Protein AF-A0A950DA41-F1 (afdb_monomer_lite)

Structure (mmCIF, N/CA/C/O backbone):
data_AF-A0A950DA41-F1
#
_entry.id   AF-A0A950DA41-F1
#
loop_
_atom_site.group_PDB
_atom_site.id
_atom_site.type_symbol
_atom_site.label_atom_id
_atom_site.label_alt_id
_atom_site.label_comp_id
_atom_site.label_asym_id
_atom_site.label_entity_id
_atom_site.label_seq_id
_atom_site.pdbx_PDB_ins_code
_atom_site.Cartn_x
_atom_site.Cartn_y
_atom_site.Cartn_z
_atom_site.occupancy
_atom_site.B_iso_or_equiv
_atom_site.auth_seq_id
_atom_site.auth_comp_id
_atom_site.auth_asym_id
_atom_site.auth_atom_id
_atom_site.pdbx_PDB_model_num
ATOM 1 N N . MET A 1 1 ? -3.812 -14.797 -6.353 1.00 46.00 1 MET A N 1
ATOM 2 C CA . MET A 1 1 ? -2.467 -14.271 -6.696 1.00 46.00 1 MET A CA 1
ATOM 3 C C . MET A 1 1 ? -2.126 -13.085 -5.790 1.00 46.00 1 MET A C 1
ATOM 5 O O . MET A 1 1 ? -2.518 -11.968 -6.097 1.00 46.00 1 MET A O 1
ATOM 9 N N . ALA A 1 2 ? -1.425 -13.289 -4.671 1.00 54.22 2 ALA A N 1
ATOM 10 C CA . ALA A 1 2 ? -0.950 -12.179 -3.836 1.00 54.22 2 ALA A CA 1
ATOM 11 C C . ALA A 1 2 ? 0.430 -11.723 -4.337 1.00 54.22 2 ALA A C 1
ATOM 13 O O . ALA A 1 2 ? 1.455 -12.259 -3.929 1.00 54.22 2 ALA A O 1
ATOM 14 N N . ARG A 1 3 ? 0.466 -10.762 -5.270 1.00 66.00 3 ARG A N 1
ATOM 15 C CA . ARG A 1 3 ? 1.716 -10.354 -5.943 1.00 66.00 3 ARG A CA 1
ATOM 16 C C . ARG A 1 3 ? 2.746 -9.688 -5.016 1.00 66.00 3 ARG A C 1
ATOM 18 O O . ARG A 1 3 ? 3.923 -9.683 -5.346 1.00 66.00 3 ARG A O 1
ATOM 25 N N . ALA A 1 4 ? 2.315 -9.185 -3.859 1.00 73.38 4 ALA A N 1
ATOM 26 C CA . ALA A 1 4 ? 3.122 -8.360 -2.959 1.00 73.38 4 ALA A CA 1
ATOM 27 C C . ALA A 1 4 ? 3.525 -9.018 -1.624 1.00 73.38 4 ALA A C 1
ATOM 29 O O . ALA A 1 4 ? 4.076 -8.340 -0.761 1.00 73.38 4 ALA A O 1
ATOM 30 N N . ASN A 1 5 ? 3.206 -10.300 -1.397 1.00 71.12 5 ASN A N 1
ATOM 31 C CA . ASN A 1 5 ? 3.561 -11.052 -0.178 1.00 71.12 5 ASN A CA 1
ATOM 32 C C . ASN A 1 5 ? 3.277 -10.323 1.166 1.00 71.12 5 ASN A C 1
ATOM 34 O O . ASN A 1 5 ? 4.050 -10.436 2.116 1.00 71.12 5 ASN A O 1
ATOM 38 N N . GLY A 1 6 ? 2.217 -9.503 1.232 1.00 73.62 6 GLY A N 1
ATOM 39 C CA . GLY A 1 6 ? 1.874 -8.712 2.426 1.00 73.62 6 GLY A CA 1
ATOM 40 C C . GLY A 1 6 ? 2.828 -7.544 2.737 1.00 73.62 6 GLY A C 1
ATOM 41 O O . GLY A 1 6 ? 2.832 -7.023 3.860 1.00 73.62 6 GLY A O 1
ATOM 42 N N . LYS A 1 7 ? 3.659 -7.129 1.772 1.00 81.12 7 LYS A N 1
ATOM 43 C CA . LYS A 1 7 ? 4.536 -5.954 1.865 1.00 81.12 7 LYS A CA 1
ATOM 44 C C . LYS A 1 7 ? 3.920 -4.771 1.126 1.00 81.12 7 LYS A C 1
ATOM 46 O O . LYS A 1 7 ? 3.596 -4.854 -0.053 1.00 81.12 7 LYS A O 1
ATOM 51 N N . ILE A 1 8 ? 3.781 -3.653 1.831 1.00 80.56 8 ILE A N 1
ATOM 52 C CA . ILE A 1 8 ? 3.236 -2.400 1.289 1.00 80.56 8 ILE A CA 1
ATOM 53 C C . ILE A 1 8 ? 4.334 -1.617 0.556 1.00 80.56 8 ILE A C 1
ATOM 55 O O . ILE A 1 8 ? 4.091 -1.085 -0.523 1.00 80.56 8 ILE A O 1
ATOM 59 N N . SER A 1 9 ? 5.544 -1.586 1.119 1.00 82.69 9 SER A N 1
ATOM 60 C CA . SER A 1 9 ? 6.701 -0.821 0.646 1.00 82.69 9 SER A CA 1
ATOM 61 C C . SER A 1 9 ? 7.912 -1.710 0.339 1.00 82.69 9 SER A C 1
ATOM 63 O O . SER A 1 9 ? 8.020 -2.829 0.845 1.00 82.69 9 SER A O 1
ATOM 65 N N . GLY A 1 10 ? 8.835 -1.175 -0.468 1.00 78.69 10 GLY A N 1
ATOM 66 C CA . GLY A 1 10 ? 10.093 -1.820 -0.851 1.00 78.69 10 GLY A CA 1
ATOM 67 C C . GLY A 1 10 ? 10.016 -2.619 -2.160 1.00 78.69 10 GLY A C 1
ATOM 68 O O . GLY A 1 10 ? 8.939 -2.697 -2.757 1.00 78.69 10 GLY A O 1
ATOM 69 N N . PRO A 1 11 ? 11.143 -3.228 -2.577 1.00 74.31 11 PRO A N 1
ATOM 70 C CA . PRO A 1 11 ? 11.237 -4.004 -3.810 1.00 74.31 11 PRO A CA 1
ATOM 71 C C . PRO A 1 11 ? 10.182 -5.112 -3.844 1.00 74.31 11 PRO A C 1
ATOM 73 O O . PRO A 1 11 ? 10.087 -5.910 -2.904 1.00 74.31 11 PRO A O 1
ATOM 76 N N . ARG A 1 12 ? 9.393 -5.167 -4.923 1.00 80.75 12 ARG A N 1
ATOM 77 C CA . ARG A 1 12 ? 8.239 -6.072 -5.116 1.00 80.75 12 ARG A CA 1
ATOM 78 C C . ARG A 1 12 ? 7.083 -5.846 -4.128 1.00 80.75 12 ARG A C 1
ATOM 80 O O . ARG A 1 12 ? 6.232 -6.720 -3.957 1.00 80.75 12 ARG A O 1
ATOM 87 N N . GLY A 1 13 ? 7.042 -4.695 -3.461 1.00 86.94 13 GLY A N 1
ATOM 88 C CA . GLY A 1 13 ? 5.933 -4.292 -2.601 1.00 86.94 13 GLY A CA 1
ATOM 89 C C . GLY A 1 13 ? 4.676 -3.958 -3.404 1.00 86.94 13 GLY A C 1
ATOM 90 O O . GLY A 1 13 ? 4.737 -3.630 -4.587 1.00 86.94 13 GLY A O 1
ATOM 91 N N . ALA A 1 14 ? 3.516 -4.003 -2.752 1.00 87.56 14 ALA A N 1
ATOM 92 C CA . ALA A 1 14 ? 2.230 -3.715 -3.383 1.00 87.56 14 ALA A CA 1
ATOM 93 C C . ALA A 1 14 ? 2.202 -2.318 -4.005 1.00 87.56 14 ALA A C 1
ATOM 95 O O . ALA A 1 14 ? 1.650 -2.148 -5.083 1.00 87.56 14 ALA A O 1
ATOM 96 N N . ALA A 1 15 ? 2.825 -1.330 -3.363 1.00 88.81 15 ALA A N 1
ATOM 97 C CA . ALA A 1 15 ? 2.885 0.018 -3.905 1.00 88.81 15 ALA A CA 1
ATOM 98 C C . ALA A 1 15 ? 3.739 0.100 -5.176 1.00 88.81 15 ALA A C 1
ATOM 100 O O . ALA A 1 15 ? 3.327 0.744 -6.131 1.00 88.81 15 ALA A O 1
ATOM 101 N N . GLU A 1 16 ? 4.874 -0.602 -5.218 1.00 87.50 16 GLU A N 1
ATOM 102 C CA . GLU A 1 16 ? 5.754 -0.651 -6.390 1.00 87.50 16 GLU A CA 1
ATOM 103 C C . GLU A 1 16 ? 5.078 -1.371 -7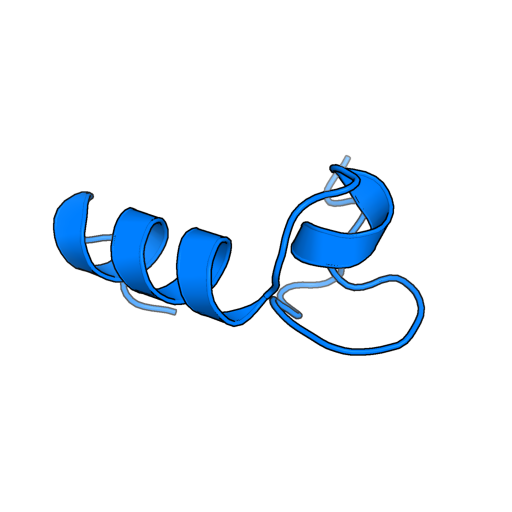.561 1.00 87.50 16 GLU A C 1
ATOM 105 O O . GLU A 1 16 ? 5.043 -0.856 -8.674 1.00 87.50 16 GLU A O 1
ATOM 110 N N . LEU A 1 17 ? 4.447 -2.515 -7.289 1.00 86.00 17 LEU A N 1
ATOM 111 C CA . LEU A 1 17 ? 3.697 -3.287 -8.283 1.00 86.00 17 LEU A CA 1
ATOM 112 C C . LEU A 1 17 ? 2.488 -2.528 -8.842 1.00 86.00 17 LEU A C 1
ATOM 114 O O . LEU A 1 17 ? 2.061 -2.799 -9.961 1.00 86.00 17 LEU A O 1
ATOM 118 N N . LEU A 1 18 ? 1.933 -1.607 -8.054 1.00 85.25 18 LEU A N 1
ATOM 119 C CA . LEU A 1 18 ? 0.834 -0.725 -8.442 1.00 85.25 18 LEU A CA 1
ATOM 120 C C . LEU A 1 18 ? 1.324 0.640 -8.957 1.00 85.25 18 LEU A C 1
ATOM 122 O O . LEU A 1 18 ? 0.494 1.487 -9.277 1.00 85.25 18 LEU A O 1
ATOM 126 N N . GLY A 1 19 ? 2.640 0.879 -9.018 1.00 86.25 19 GLY A N 1
ATOM 127 C CA . GLY A 1 19 ? 3.220 2.139 -9.493 1.00 86.25 19 GLY A CA 1
ATOM 128 C C . GLY A 1 19 ? 2.854 3.365 -8.649 1.00 86.25 19 GLY A C 1
ATOM 129 O O . GLY A 1 19 ? 2.824 4.481 -9.163 1.00 86.25 19 GLY A O 1
ATOM 130 N N . MET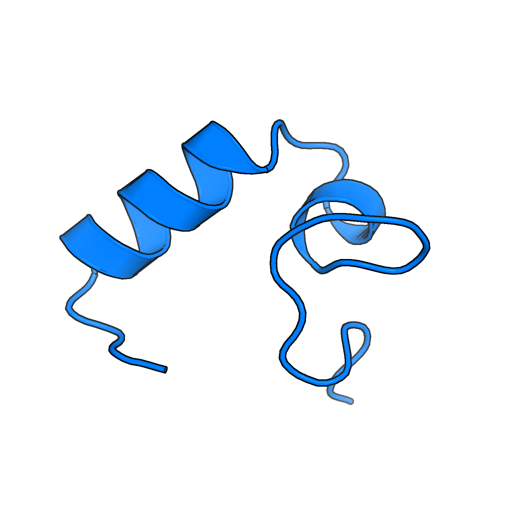 A 1 20 ? 2.547 3.186 -7.364 1.00 89.44 20 MET A N 1
ATOM 131 C CA . MET A 1 20 ? 2.159 4.275 -6.469 1.00 89.44 20 MET A CA 1
ATOM 132 C C . MET A 1 20 ? 3.131 4.465 -5.310 1.00 89.44 20 MET A C 1
ATOM 134 O O . MET A 1 20 ? 3.893 3.574 -4.937 1.00 89.44 20 MET A O 1
ATOM 138 N N . LYS A 1 21 ? 3.068 5.641 -4.677 1.00 88.38 21 LYS A N 1
ATOM 139 C C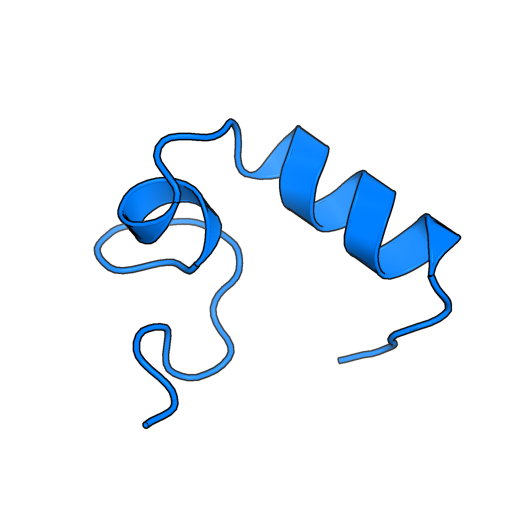A . LYS A 1 21 ? 3.854 5.909 -3.472 1.00 88.38 21 LYS A CA 1
ATOM 140 C C . LYS A 1 21 ? 3.426 4.964 -2.334 1.00 88.38 21 LYS A C 1
ATOM 142 O O . LYS A 1 21 ? 2.233 4.874 -2.030 1.00 88.38 21 LYS A O 1
ATOM 147 N N . PRO A 1 22 ? 4.373 4.312 -1.637 1.00 87.81 22 PRO A N 1
ATOM 148 C CA . PRO A 1 22 ? 4.057 3.398 -0.539 1.00 87.81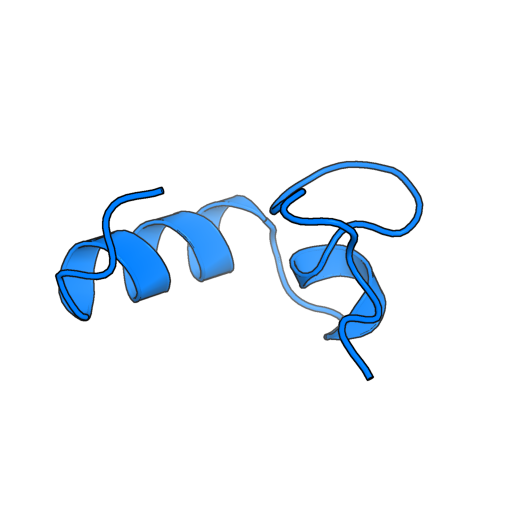 22 PRO A CA 1
ATOM 149 C C . PRO A 1 22 ? 3.322 4.063 0.624 1.00 87.81 22 PRO A C 1
ATOM 151 O O . PRO A 1 22 ? 2.456 3.444 1.238 1.00 87.81 22 PRO A O 1
ATOM 154 N N . THR A 1 23 ? 3.599 5.339 0.889 1.00 89.12 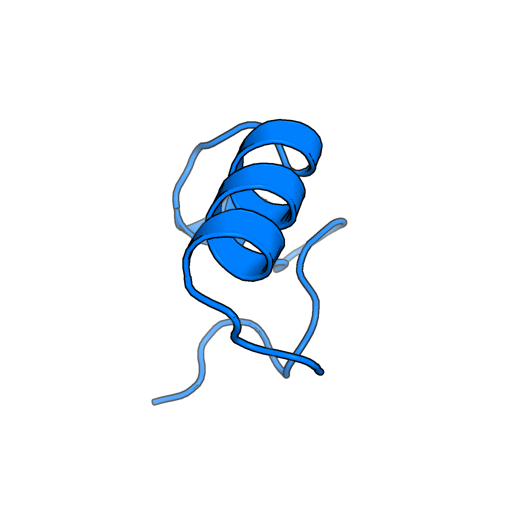23 THR A N 1
ATOM 155 C CA . THR A 1 23 ? 2.880 6.137 1.891 1.00 89.12 23 THR A CA 1
ATOM 156 C C . THR A 1 23 ? 1.415 6.362 1.511 1.00 89.12 23 THR A C 1
ATOM 158 O O . THR A 1 23 ? 0.542 6.322 2.377 1.00 89.12 23 THR A O 1
ATOM 161 N N . THR A 1 24 ? 1.114 6.516 0.217 1.00 89.94 24 THR A N 1
ATOM 162 C CA . THR A 1 24 ? -0.261 6.616 -0.292 1.00 89.94 24 THR A CA 1
ATOM 163 C C . THR A 1 24 ? -1.003 5.295 -0.136 1.00 89.94 24 THR A C 1
ATOM 165 O O . THR A 1 24 ? -2.135 5.296 0.350 1.00 89.94 24 THR A O 1
ATOM 168 N N . LEU A 1 25 ? -0.369 4.169 -0.484 1.00 87.94 25 LEU A N 1
ATOM 169 C CA . LEU A 1 25 ? -0.973 2.852 -0.276 1.00 87.94 25 LEU A CA 1
ATOM 170 C C . LEU A 1 25 ? -1.243 2.602 1.213 1.00 87.94 25 LEU A C 1
ATOM 172 O O . LEU A 1 25 ? -2.339 2.177 1.565 1.00 87.94 25 LEU A O 1
ATOM 176 N N . ALA A 1 26 ? -0.287 2.919 2.090 1.00 87.62 26 ALA A N 1
ATOM 177 C CA . ALA A 1 26 ? -0.447 2.772 3.536 1.00 87.62 26 ALA A CA 1
ATOM 178 C C . ALA A 1 26 ? -1.614 3.611 4.086 1.00 87.62 26 ALA A C 1
ATOM 180 O O . ALA A 1 26 ? -2.414 3.112 4.877 1.00 87.62 26 ALA A O 1
ATOM 181 N N . SER A 1 27 ? -1.752 4.863 3.634 1.00 89.38 27 SER A N 1
ATOM 182 C CA . SER A 1 27 ? -2.864 5.730 4.041 1.00 89.38 27 SER A CA 1
ATOM 183 C C . SER A 1 27 ? -4.217 5.196 3.556 1.00 89.38 27 SER A C 1
ATOM 185 O O . SER A 1 27 ? -5.173 5.156 4.326 1.00 89.38 27 SER A O 1
ATOM 187 N N . ARG A 1 28 ? -4.293 4.687 2.317 1.00 88.31 28 ARG A N 1
ATOM 188 C CA . ARG A 1 28 ? -5.508 4.050 1.776 1.00 88.31 28 ARG A CA 1
ATOM 189 C C . ARG A 1 28 ? -5.878 2.775 2.526 1.00 88.31 28 ARG A C 1
ATOM 191 O O . ARG A 1 28 ? -7.041 2.593 2.848 1.00 88.31 28 ARG A O 1
ATOM 198 N N . ILE A 1 29 ? -4.904 1.928 2.851 1.00 87.56 29 ILE A N 1
ATOM 199 C CA . ILE A 1 29 ? -5.108 0.722 3.667 1.00 87.56 29 ILE A CA 1
ATOM 200 C C . ILE A 1 29 ? -5.688 1.097 5.040 1.00 87.56 29 ILE A C 1
ATOM 202 O O . ILE A 1 29 ? -6.679 0.509 5.468 1.00 87.56 29 ILE A O 1
ATOM 206 N N . LYS A 1 30 ? -5.134 2.135 5.685 1.00 86.44 30 LYS A N 1
ATOM 207 C CA . LYS A 1 30 ? -5.649 2.670 6.954 1.00 86.44 30 LYS A CA 1
ATOM 208 C C . LYS A 1 30 ? -7.072 3.223 6.814 1.00 86.44 30 LYS A C 1
ATOM 210 O O . LYS A 1 30 ? -7.906 2.943 7.667 1.00 86.44 30 LYS A O 1
ATOM 215 N N . ALA A 1 31 ? -7.350 3.977 5.751 1.00 89.81 31 ALA A N 1
ATOM 216 C CA . ALA A 1 31 ? -8.671 4.546 5.478 1.00 89.81 31 ALA A CA 1
ATOM 217 C C . ALA A 1 31 ? -9.727 3.470 5.182 1.00 89.81 31 ALA A C 1
ATOM 219 O O . ALA A 1 31 ? -10.877 3.611 5.580 1.00 89.81 31 ALA A O 1
ATOM 220 N N . LEU A 1 32 ? -9.325 2.375 4.533 1.00 87.88 32 LEU A N 1
ATOM 221 C CA . LEU A 1 32 ? -10.173 1.213 4.261 1.00 87.88 32 LEU A CA 1
ATOM 222 C C . LEU A 1 32 ? -10.358 0.304 5.488 1.00 87.88 32 LEU A C 1
ATOM 224 O O . LEU A 1 32 ? -11.034 -0.714 5.388 1.00 87.88 32 LEU A O 1
ATOM 228 N N . GLY A 1 33 ? -9.742 0.626 6.631 1.00 86.19 33 GLY A N 1
ATOM 229 C CA . GLY A 1 33 ? -9.816 -0.195 7.842 1.00 86.19 33 GLY A CA 1
ATOM 230 C C . GLY A 1 33 ? -9.130 -1.558 7.714 1.00 86.19 33 GLY A C 1
ATOM 231 O O . GLY A 1 33 ? -9.275 -2.406 8.593 1.00 86.19 33 GLY A O 1
ATOM 232 N N . LEU A 1 34 ? -8.358 -1.775 6.647 1.00 78.25 34 LEU A N 1
ATOM 233 C CA . LEU A 1 34 ? -7.630 -3.012 6.409 1.00 78.25 34 LEU A CA 1
ATOM 234 C C . LEU A 1 34 ? -6.382 -3.002 7.297 1.00 78.25 34 LEU A C 1
ATOM 236 O O . LEU A 1 34 ? -5.336 -2.472 6.931 1.00 78.25 34 LEU A O 1
ATOM 240 N N . LYS A 1 35 ? -6.491 -3.532 8.516 1.00 65.12 35 LYS A N 1
ATOM 241 C CA . LYS A 1 35 ? -5.311 -3.803 9.344 1.00 65.12 35 LYS A CA 1
ATOM 242 C C . LYS A 1 35 ? -4.576 -5.029 8.796 1.00 65.12 35 LYS A C 1
ATOM 244 O O . LYS A 1 35 ? -5.201 -5.952 8.286 1.00 65.12 35 LYS A O 1
ATOM 249 N N . ARG A 1 36 ? -3.246 -4.955 8.857 1.00 58.06 36 ARG A N 1
ATOM 250 C CA . ARG A 1 36 ? -2.315 -6.003 8.430 1.00 58.06 36 ARG A CA 1
ATOM 251 C C . ARG 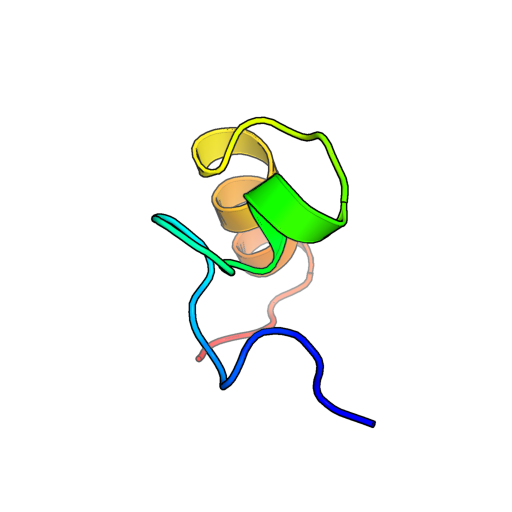A 1 36 ? -2.528 -7.297 9.203 1.00 58.06 36 ARG A C 1
ATOM 253 O O . ARG A 1 36 ? -2.792 -7.182 10.419 1.00 58.06 36 ARG A O 1
#

pLDDT: mean 80.78, std 10.83, range [46.0, 89.94]

Secondary structure (DSSP, 8-state):
--TTTT-SSSTT-HHHHTTS-HHHHHHHHHHTT---

Sequence (36 aa):
MARANGKISGPRGAAELLGMKPTTLASRIKALGLKR

Foldseek 3Di:
DPQAPPALDDDSHPCVVVVHDSVVSVVVCVVVVPDD

Radius of gyration: 9.13 Å; chains: 1; bounding box: 21×21×19 Å